Protein AF-A0A1V4AK14-F1 (afdb_monomer_lite)

pLDDT: mean 74.43, std 19.59, range [34.72, 96.19]

Structure (mmCIF, N/CA/C/O backbone):
data_AF-A0A1V4AK14-F1
#
_entry.id   AF-A0A1V4AK14-F1
#
loop_
_atom_site.group_PDB
_atom_site.id
_atom_site.type_symbol
_atom_site.label_atom_id
_atom_site.label_alt_id
_atom_site.label_comp_id
_atom_site.label_asym_id
_atom_site.label_entity_id
_atom_site.label_seq_id
_atom_site.pdbx_PDB_ins_code
_atom_site.Cartn_x
_atom_site.Cartn_y
_atom_site.Cartn_z
_atom_site.occupancy
_atom_site.B_iso_or_equiv
_atom_site.auth_seq_id
_atom_site.auth_comp_id
_atom_site.auth_asym_id
_atom_site.auth_atom_id
_atom_site.pdbx_PDB_model_num
ATOM 1 N N . MET A 1 1 ? 12.505 10.899 13.271 1.00 50.53 1 MET A N 1
ATOM 2 C CA . MET A 1 1 ? 11.872 10.253 12.107 1.00 50.53 1 MET A CA 1
ATOM 3 C C . MET A 1 1 ? 10.459 10.781 12.054 1.00 50.53 1 MET A C 1
ATOM 5 O O . MET A 1 1 ? 9.788 10.712 13.077 1.00 50.53 1 MET A O 1
ATOM 9 N N . SER A 1 2 ? 10.078 11.423 10.955 1.00 56.97 2 SER A N 1
ATOM 10 C CA . SER A 1 2 ? 8.692 11.806 10.70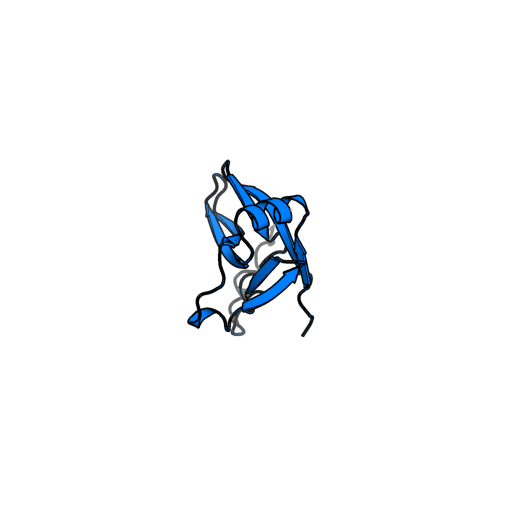7 1.00 56.97 2 SER A CA 1
ATOM 11 C C . SER A 1 2 ? 7.839 10.537 10.656 1.00 56.97 2 SER A C 1
ATOM 13 O O . SER A 1 2 ? 8.248 9.520 10.097 1.00 56.97 2 SER A O 1
ATOM 15 N N . GLU A 1 3 ? 6.698 10.559 11.335 1.00 76.81 3 GLU A N 1
ATOM 16 C CA . GLU A 1 3 ? 5.766 9.437 11.350 1.00 76.81 3 GLU A CA 1
ATOM 17 C C . GLU A 1 3 ? 4.998 9.444 10.027 1.00 76.81 3 GLU A C 1
ATOM 19 O O . GLU A 1 3 ? 4.229 10.368 9.759 1.00 76.81 3 GLU A O 1
ATOM 24 N N . LEU A 1 4 ? 5.266 8.449 9.180 1.00 84.44 4 LEU A N 1
ATOM 25 C CA . LEU A 1 4 ? 4.621 8.301 7.882 1.00 84.44 4 LEU A CA 1
ATOM 26 C C . LEU A 1 4 ? 3.114 8.084 8.087 1.00 84.44 4 LEU A C 1
ATOM 28 O O . LEU A 1 4 ? 2.710 7.191 8.830 1.00 84.44 4 LEU A O 1
ATOM 32 N N . LYS A 1 5 ? 2.275 8.894 7.440 1.00 88.38 5 LYS A N 1
ATOM 33 C CA . LYS A 1 5 ? 0.809 8.805 7.554 1.00 88.38 5 LYS A CA 1
ATOM 34 C C . LYS A 1 5 ? 0.208 8.028 6.393 1.00 88.38 5 LYS A C 1
ATOM 36 O O . LYS A 1 5 ? 0.760 8.036 5.301 1.00 88.38 5 LYS A O 1
ATOM 41 N N . LEU A 1 6 ? -0.934 7.384 6.614 1.00 91.31 6 LEU A N 1
ATOM 42 C CA . LEU A 1 6 ? -1.710 6.725 5.563 1.00 91.31 6 LEU A CA 1
ATOM 43 C C . LEU A 1 6 ? -3.035 7.453 5.354 1.00 91.31 6 LEU A C 1
ATOM 45 O O . LEU A 1 6 ? -3.778 7.666 6.309 1.00 91.31 6 LEU A O 1
ATOM 49 N N . THR A 1 7 ? -3.326 7.743 4.090 1.00 92.62 7 THR A N 1
ATOM 50 C CA . THR A 1 7 ? -4.609 8.256 3.619 1.00 92.62 7 THR A CA 1
ATOM 51 C C . THR A 1 7 ? -5.093 7.380 2.470 1.00 92.62 7 THR A C 1
ATOM 53 O O . THR A 1 7 ? -4.526 7.376 1.385 1.00 92.62 7 THR A O 1
ATOM 56 N N . VAL A 1 8 ? -6.164 6.632 2.681 1.00 92.56 8 VAL A N 1
ATOM 57 C CA . VAL A 1 8 ? -6.848 5.831 1.663 1.00 92.56 8 VAL A CA 1
ATOM 58 C C . VAL A 1 8 ? -8.170 6.512 1.339 1.00 92.56 8 VAL A C 1
ATOM 60 O O . VAL A 1 8 ? -8.950 6.797 2.250 1.00 92.56 8 VAL A O 1
ATOM 63 N N . THR A 1 9 ? -8.423 6.788 0.058 1.00 93.88 9 THR A N 1
ATOM 64 C CA . THR A 1 9 ? -9.698 7.378 -0.382 1.00 93.88 9 THR A CA 1
ATOM 65 C C . THR A 1 9 ? -10.858 6.421 -0.117 1.00 93.88 9 THR A C 1
ATOM 67 O O . THR A 1 9 ? -10.675 5.205 -0.147 1.00 93.88 9 THR A O 1
ATOM 70 N N . ASP A 1 10 ? -12.076 6.935 0.075 1.00 93.69 10 ASP A N 1
ATOM 71 C CA . ASP A 1 10 ? -13.258 6.100 0.360 1.00 93.69 10 ASP A CA 1
ATOM 72 C C . ASP A 1 10 ? -13.464 4.996 -0.689 1.00 93.69 10 ASP A C 1
ATOM 74 O O . ASP A 1 10 ? -13.732 3.838 -0.364 1.00 93.69 10 ASP A O 1
ATOM 78 N N . ARG A 1 11 ? -13.260 5.336 -1.966 1.00 91.50 11 ARG A N 1
ATOM 79 C CA . ARG A 1 11 ? -13.405 4.396 -3.082 1.00 91.50 11 ARG A CA 1
ATOM 80 C C . ARG A 1 11 ? -12.326 3.310 -3.065 1.00 91.50 11 ARG A C 1
ATOM 82 O O . ARG A 1 11 ? -12.616 2.148 -3.360 1.00 91.50 11 ARG A O 1
ATOM 89 N N . ALA A 1 12 ? -11.081 3.671 -2.753 1.00 92.62 12 ALA A N 1
ATOM 90 C CA . ALA A 1 12 ? -10.013 2.692 -2.595 1.00 92.62 12 ALA A CA 1
ATOM 91 C C . ALA A 1 12 ? -10.239 1.828 -1.355 1.00 92.62 12 ALA A C 1
ATOM 93 O O . ALA A 1 12 ? -10.078 0.614 -1.444 1.00 92.62 12 ALA A O 1
ATOM 94 N N . MET A 1 13 ? -10.699 2.419 -0.252 1.00 94.12 13 MET A N 1
ATOM 95 C CA . MET A 1 13 ? -11.019 1.724 0.989 1.00 94.12 13 MET A CA 1
ATOM 96 C C . MET A 1 13 ? -12.075 0.641 0.755 1.00 94.12 13 MET A C 1
ATOM 98 O O . MET A 1 13 ? -11.828 -0.522 1.062 1.00 94.12 13 MET A O 1
ATOM 102 N N . GLU A 1 14 ? -13.209 0.984 0.136 1.00 93.31 14 GLU A N 1
ATOM 103 C CA . GLU A 1 14 ? -14.275 0.027 -0.191 1.00 93.31 14 GLU A CA 1
ATOM 104 C C . GLU A 1 14 ? -13.739 -1.145 -1.027 1.00 93.31 14 GLU A C 1
ATOM 106 O O . GLU A 1 14 ? -13.961 -2.319 -0.714 1.00 93.31 14 GLU A O 1
ATOM 111 N N . ARG A 1 15 ? -12.973 -0.835 -2.080 1.00 91.62 15 ARG A N 1
ATOM 112 C CA . ARG A 1 15 ? -12.425 -1.853 -2.978 1.00 91.62 15 ARG A CA 1
ATOM 113 C C . ARG A 1 15 ? -11.391 -2.735 -2.286 1.00 91.62 15 ARG A C 1
ATOM 115 O O . ARG A 1 15 ? -11.377 -3.941 -2.523 1.00 91.62 15 ARG A O 1
ATOM 122 N N . MET A 1 16 ? -10.521 -2.146 -1.472 1.00 93.69 16 MET A N 1
ATOM 123 C CA . MET A 1 16 ? -9.495 -2.869 -0.736 1.00 93.69 16 MET A CA 1
ATOM 124 C C . MET A 1 16 ? -10.131 -3.779 0.310 1.00 93.69 16 MET A C 1
ATOM 126 O O . MET A 1 16 ? -9.845 -4.970 0.274 1.00 93.69 16 MET A O 1
ATOM 130 N N . LEU A 1 17 ? -11.075 -3.291 1.120 1.00 94.31 17 LEU A N 1
ATOM 131 C CA . LEU A 1 17 ? -11.803 -4.102 2.104 1.00 94.31 17 LEU A CA 1
ATOM 132 C C . LEU A 1 17 ? -12.554 -5.284 1.471 1.00 94.31 17 LEU A C 1
ATOM 134 O O . LEU A 1 17 ? -12.599 -6.366 2.060 1.00 94.31 17 LEU A O 1
ATOM 138 N N . ALA A 1 18 ? -13.085 -5.115 0.255 1.00 93.25 18 ALA A N 1
ATOM 139 C CA . ALA A 1 18 ? -13.704 -6.205 -0.502 1.00 93.25 18 ALA A CA 1
ATOM 140 C C . ALA A 1 18 ? -12.703 -7.293 -0.948 1.00 93.25 18 ALA A C 1
ATOM 142 O O . ALA A 1 18 ? -13.100 -8.437 -1.158 1.00 93.25 18 ALA A O 1
ATOM 143 N N . MET A 1 19 ? -11.417 -6.957 -1.098 1.00 92.50 19 MET A N 1
ATOM 144 C CA . MET A 1 19 ? -10.341 -7.917 -1.389 1.00 92.50 19 MET A CA 1
ATOM 145 C C . MET A 1 19 ? -9.739 -8.501 -0.097 1.00 92.50 19 MET A C 1
ATOM 147 O O . MET A 1 19 ? -9.423 -9.687 -0.044 1.00 92.50 19 MET A O 1
ATOM 151 N N . GLY A 1 20 ? -9.619 -7.685 0.953 1.00 93.44 20 GLY A N 1
ATOM 152 C CA . GLY A 1 20 ? -9.276 -8.049 2.327 1.00 93.44 20 GLY A CA 1
ATOM 153 C C . GLY A 1 20 ? -8.682 -6.862 3.095 1.00 93.44 20 GLY A C 1
ATOM 154 O O . GLY A 1 20 ? -9.039 -5.723 2.834 1.00 93.44 20 GLY A O 1
ATOM 155 N N . ARG A 1 21 ? -7.833 -7.102 4.101 1.00 95.12 21 ARG A N 1
ATOM 156 C CA . ARG A 1 21 ? -7.467 -6.054 5.084 1.00 95.12 21 ARG A CA 1
ATOM 157 C C . ARG A 1 21 ? -5.981 -5.726 5.163 1.00 95.12 21 ARG A C 1
ATOM 159 O O . ARG A 1 21 ? -5.625 -4.709 5.743 1.00 95.12 21 ARG A O 1
ATOM 166 N N . GLU A 1 22 ? -5.122 -6.549 4.572 1.00 95.94 22 GLU A N 1
ATOM 167 C CA . GLU A 1 22 ? -3.678 -6.312 4.537 1.00 95.94 22 GLU A CA 1
ATOM 168 C C . GLU A 1 22 ? -3.193 -6.163 3.101 1.00 95.94 22 GLU A C 1
ATOM 170 O O . GLU A 1 22 ? -3.529 -6.975 2.234 1.00 95.94 22 GLU A O 1
ATOM 175 N N . PHE A 1 23 ? -2.380 -5.136 2.870 1.00 94.75 23 PHE A N 1
ATOM 176 C CA . PHE A 1 23 ? -1.786 -4.829 1.575 1.00 94.75 23 PHE A CA 1
ATOM 177 C C . PHE A 1 23 ? -0.340 -4.390 1.730 1.00 94.75 23 PHE A C 1
ATOM 179 O O . PHE A 1 23 ? 0.028 -3.808 2.740 1.00 94.75 23 PHE A O 1
ATOM 186 N N . THR A 1 24 ? 0.468 -4.594 0.700 1.00 93.06 24 THR A N 1
ATOM 187 C CA . THR A 1 24 ? 1.863 -4.153 0.648 1.00 93.06 24 THR A CA 1
ATOM 188 C C . THR A 1 24 ? 2.058 -3.199 -0.518 1.00 93.06 24 THR A C 1
ATOM 190 O O . THR A 1 24 ? 1.587 -3.474 -1.621 1.00 93.06 24 THR A O 1
ATOM 193 N N . ILE A 1 25 ? 2.767 -2.093 -0.302 1.00 89.31 25 ILE A N 1
ATOM 194 C CA . ILE A 1 25 ? 3.185 -1.206 -1.389 1.00 89.31 25 ILE A CA 1
ATOM 195 C C . ILE A 1 25 ? 4.368 -1.851 -2.101 1.00 89.31 25 ILE A C 1
ATOM 197 O O . ILE A 1 25 ? 5.403 -2.130 -1.494 1.00 89.31 25 ILE A O 1
ATOM 201 N N . ALA A 1 26 ? 4.210 -2.074 -3.400 1.00 84.69 26 ALA A N 1
ATOM 202 C CA . ALA A 1 26 ? 5.268 -2.548 -4.272 1.00 84.69 26 ALA A CA 1
ATOM 203 C C . ALA A 1 26 ? 5.566 -1.488 -5.332 1.00 84.69 26 ALA A C 1
ATOM 205 O O . ALA A 1 26 ? 4.687 -1.123 -6.119 1.00 84.69 26 ALA A O 1
ATOM 206 N N . ALA A 1 27 ? 6.815 -1.025 -5.365 1.00 80.38 27 ALA A N 1
ATOM 207 C CA . ALA A 1 27 ? 7.334 -0.269 -6.491 1.00 80.38 27 ALA A CA 1
ATOM 208 C C . ALA A 1 27 ? 7.465 -1.206 -7.697 1.00 80.38 27 ALA A C 1
ATOM 210 O O . ALA A 1 27 ? 7.998 -2.312 -7.596 1.00 80.38 27 ALA A O 1
ATOM 211 N N . MET A 1 28 ? 6.961 -0.779 -8.845 1.00 76.38 28 MET A N 1
ATOM 212 C CA . MET A 1 28 ? 7.039 -1.525 -10.090 1.00 76.38 28 MET A CA 1
ATOM 213 C C . MET A 1 28 ? 7.175 -0.587 -11.279 1.00 76.38 28 MET A C 1
ATOM 215 O O . MET A 1 28 ? 6.843 0.594 -11.217 1.00 76.38 28 MET A O 1
ATOM 219 N N . GLN A 1 29 ? 7.650 -1.135 -12.390 1.00 76.56 29 GLN A N 1
ATOM 220 C CA . GLN A 1 29 ? 7.709 -0.430 -13.658 1.00 76.56 29 GLN A CA 1
ATOM 221 C C . GLN A 1 29 ? 6.635 -1.000 -14.581 1.00 76.56 29 GLN A C 1
ATOM 223 O O . GLN A 1 29 ? 6.669 -2.171 -14.953 1.00 76.56 29 GLN A O 1
ATOM 228 N N . LEU A 1 30 ? 5.660 -0.171 -14.935 1.00 71.88 30 LEU A N 1
ATOM 229 C CA . LEU A 1 30 ? 4.592 -0.528 -15.854 1.00 71.88 30 LEU A CA 1
ATOM 230 C C . LEU A 1 30 ? 5.017 -0.179 -17.276 1.00 71.88 30 LEU A C 1
ATOM 232 O O . LEU A 1 30 ? 5.353 0.965 -17.574 1.00 71.88 30 LEU A O 1
ATOM 236 N N . THR A 1 31 ? 4.988 -1.151 -18.181 1.00 76.56 31 THR A N 1
ATOM 237 C CA . THR A 1 31 ? 5.232 -0.887 -19.601 1.00 76.56 31 THR A CA 1
ATOM 238 C C . THR A 1 31 ? 3.955 -0.361 -20.249 1.00 76.56 31 THR A C 1
ATOM 240 O O . THR A 1 31 ? 2.950 -1.065 -20.334 1.00 76.56 31 THR A O 1
ATOM 243 N N . THR A 1 32 ? 3.987 0.883 -20.721 1.00 74.12 32 THR A N 1
ATOM 244 C CA . THR A 1 32 ? 2.881 1.518 -21.451 1.00 74.12 32 THR A CA 1
ATOM 245 C C . THR A 1 32 ? 3.244 1.700 -22.926 1.00 74.12 32 THR A C 1
ATOM 247 O O . THR A 1 32 ? 4.401 1.537 -23.315 1.00 74.12 32 THR A O 1
ATOM 250 N N . ARG A 1 33 ? 2.276 2.095 -23.768 1.00 76.56 33 ARG A N 1
ATOM 251 C CA . ARG A 1 33 ? 2.559 2.459 -25.172 1.00 76.56 33 ARG A CA 1
ATOM 252 C C . ARG A 1 33 ? 3.559 3.613 -25.303 1.00 76.56 33 ARG A C 1
ATOM 254 O O . ARG A 1 33 ? 4.273 3.669 -26.293 1.00 76.56 33 ARG A O 1
ATOM 261 N N . SER A 1 34 ? 3.606 4.511 -24.321 1.00 79.19 34 SER A N 1
ATOM 262 C CA . SER A 1 34 ? 4.537 5.644 -24.256 1.00 79.19 34 SER A CA 1
ATOM 263 C C . SER A 1 34 ? 5.892 5.295 -23.627 1.00 79.19 34 SER A C 1
ATOM 265 O O . SER A 1 34 ? 6.731 6.178 -23.484 1.00 79.19 34 SER A O 1
ATOM 267 N N . GLY A 1 35 ? 6.119 4.031 -23.252 1.00 75.69 35 GLY A N 1
ATOM 268 C CA . GLY A 1 35 ? 7.336 3.579 -22.578 1.00 75.69 35 GLY A CA 1
ATOM 269 C C . GLY A 1 35 ? 7.107 3.163 -21.119 1.00 75.69 35 GLY A C 1
ATOM 270 O O . GLY A 1 35 ? 5.960 3.046 -20.669 1.00 75.69 35 GLY A O 1
ATOM 271 N N . PRO A 1 36 ? 8.185 2.869 -20.377 1.00 74.75 36 PRO A N 1
ATOM 272 C CA . PRO A 1 36 ? 8.092 2.448 -18.987 1.00 74.75 36 PRO A CA 1
ATOM 273 C C . PRO A 1 36 ? 7.698 3.606 -18.060 1.00 74.75 36 PRO A C 1
ATOM 275 O O . PRO A 1 36 ? 8.257 4.696 -18.142 1.00 74.75 36 PRO A O 1
ATOM 278 N N . VAL A 1 37 ? 6.771 3.344 -17.141 1.00 72.38 37 VAL A N 1
ATOM 279 C CA . VAL A 1 37 ? 6.278 4.296 -16.139 1.00 72.38 37 VAL A CA 1
ATOM 280 C C . VAL A 1 37 ? 6.481 3.692 -14.747 1.00 72.38 37 VAL A C 1
ATOM 282 O O . VAL A 1 37 ? 5.997 2.583 -14.507 1.00 72.38 37 VAL A O 1
ATOM 285 N N . PRO A 1 38 ? 7.195 4.363 -13.825 1.00 74.06 38 PRO A N 1
ATOM 286 C CA . PRO A 1 38 ? 7.261 3.916 -12.439 1.00 74.06 38 PRO A CA 1
ATOM 287 C C . PRO A 1 38 ? 5.881 4.050 -11.784 1.00 74.06 38 PRO A C 1
ATOM 289 O O . PRO A 1 38 ? 5.189 5.050 -11.969 1.00 74.06 38 PRO A O 1
ATOM 292 N N . ALA A 1 39 ? 5.479 3.041 -11.022 1.00 75.31 39 ALA A N 1
ATOM 293 C CA . ALA A 1 39 ? 4.226 3.016 -10.284 1.00 75.31 39 ALA A CA 1
ATOM 294 C C . ALA A 1 39 ? 4.422 2.327 -8.935 1.00 75.31 39 ALA A C 1
ATOM 296 O O . ALA A 1 39 ? 5.211 1.394 -8.808 1.00 75.31 39 ALA A O 1
ATOM 297 N N . ALA A 1 40 ? 3.662 2.757 -7.937 1.00 83.81 40 ALA A N 1
ATOM 298 C CA . ALA A 1 40 ? 3.604 2.107 -6.641 1.00 83.81 40 ALA A CA 1
ATOM 299 C C . ALA A 1 40 ? 2.201 1.533 -6.464 1.00 83.81 40 ALA A C 1
ATOM 301 O O . ALA A 1 40 ? 1.234 2.277 -6.342 1.00 83.81 40 ALA A O 1
ATOM 302 N N . VAL A 1 41 ? 2.062 0.212 -6.505 1.00 85.81 41 VAL A N 1
ATOM 303 C CA . VAL A 1 41 ? 0.746 -0.439 -6.416 1.00 85.81 41 VAL A CA 1
ATOM 304 C C . VAL A 1 41 ? 0.570 -1.128 -5.075 1.00 85.81 41 VAL A C 1
ATOM 306 O O . VAL A 1 41 ? 1.540 -1.576 -4.460 1.00 85.81 41 VAL A O 1
ATOM 309 N N . CYS A 1 42 ? -0.679 -1.270 -4.642 1.00 89.44 42 CYS A N 1
ATOM 310 C CA . CYS A 1 42 ? -1.003 -2.088 -3.483 1.00 89.44 42 CYS A CA 1
ATOM 311 C C . CYS A 1 42 ? -1.188 -3.546 -3.914 1.00 89.44 42 CYS A C 1
ATOM 313 O O . CYS A 1 42 ? -2.155 -3.897 -4.593 1.00 89.44 42 CYS A O 1
ATOM 315 N N . ARG A 1 43 ? -0.273 -4.415 -3.487 1.00 89.75 43 ARG A N 1
ATOM 316 C CA . ARG A 1 43 ? -0.405 -5.868 -3.604 1.00 89.75 43 ARG A CA 1
ATOM 317 C C . ARG A 1 43 ? -1.203 -6.400 -2.420 1.00 89.75 43 ARG A C 1
ATOM 319 O O . ARG A 1 43 ? -0.964 -5.989 -1.290 1.00 89.75 43 ARG A O 1
ATOM 326 N N . PHE A 1 44 ? -2.120 -7.328 -2.667 1.00 91.44 44 PHE A N 1
ATOM 327 C CA . PHE A 1 44 ? -2.839 -8.017 -1.598 1.00 91.44 44 PHE A CA 1
ATOM 328 C C . PHE A 1 44 ? -1.887 -8.836 -0.709 1.00 91.44 44 PHE A C 1
ATOM 330 O O . PHE A 1 44 ? -1.017 -9.539 -1.227 1.00 91.44 44 PHE A O 1
ATOM 337 N N . GLY A 1 45 ? -2.082 -8.759 0.608 1.00 93.62 45 GLY A N 1
ATOM 338 C CA . GLY A 1 45 ? -1.314 -9.478 1.622 1.00 93.62 45 GLY A CA 1
ATOM 339 C C . GLY A 1 45 ? -0.186 -8.662 2.261 1.00 93.62 45 GLY A C 1
ATOM 340 O O . GLY A 1 45 ? 0.249 -7.629 1.743 1.00 93.62 45 GLY A O 1
ATOM 341 N N . ALA A 1 46 ? 0.284 -9.154 3.408 1.00 92.94 46 ALA A N 1
ATOM 342 C CA . ALA A 1 46 ? 1.470 -8.653 4.092 1.00 92.94 46 ALA A CA 1
ATOM 343 C C . ALA A 1 46 ? 2.774 -9.021 3.349 1.00 92.94 46 ALA A C 1
ATOM 345 O O . ALA A 1 46 ? 2.777 -9.927 2.508 1.00 92.94 46 ALA A O 1
ATOM 346 N N . PRO A 1 47 ? 3.896 -8.351 3.669 1.00 90.56 47 PRO A N 1
ATOM 347 C CA . PRO A 1 47 ? 5.219 -8.782 3.250 1.00 90.56 47 PRO A CA 1
ATOM 348 C C . PRO A 1 47 ? 5.532 -10.171 3.804 1.00 90.56 47 PRO A C 1
ATOM 350 O O . PRO A 1 47 ? 5.092 -10.529 4.902 1.00 90.56 47 PRO A O 1
ATOM 353 N N . ASP A 1 48 ? 6.359 -10.915 3.075 1.00 90.25 48 ASP A N 1
ATOM 354 C CA . ASP A 1 48 ? 6.907 -12.179 3.560 1.00 90.25 48 ASP A CA 1
ATOM 355 C C . ASP A 1 48 ? 7.703 -11.950 4.852 1.00 90.25 48 ASP A C 1
ATOM 357 O O . ASP A 1 48 ? 8.288 -10.883 5.056 1.00 90.25 48 ASP A O 1
ATOM 361 N N . ALA A 1 49 ? 7.739 -12.950 5.736 1.00 88.81 49 ALA A N 1
ATOM 362 C CA . ALA A 1 49 ? 8.325 -12.808 7.071 1.00 88.81 49 ALA A CA 1
ATOM 363 C C . ALA A 1 49 ? 9.775 -12.289 7.044 1.00 88.81 49 ALA A C 1
ATOM 365 O O . ALA A 1 49 ? 10.137 -11.441 7.857 1.00 88.81 49 ALA A O 1
ATOM 366 N N . GLU A 1 50 ? 10.572 -12.751 6.079 1.00 88.38 50 GLU A N 1
ATOM 367 C CA . GLU A 1 50 ? 11.969 -12.341 5.884 1.00 88.38 50 GLU A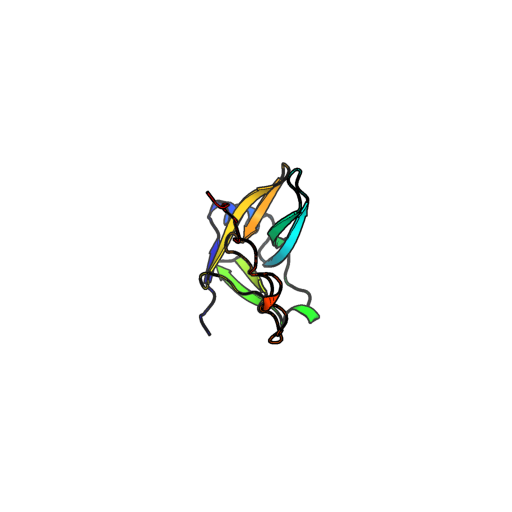 CA 1
ATOM 368 C C . GLU A 1 50 ? 12.098 -10.886 5.410 1.00 88.38 50 GLU A C 1
ATOM 370 O O . GLU A 1 50 ? 13.020 -10.179 5.809 1.00 88.38 50 GLU A O 1
ATOM 375 N N . ALA A 1 51 ? 11.149 -10.412 4.600 1.00 85.69 51 ALA A N 1
ATOM 376 C CA . ALA A 1 51 ? 11.140 -9.052 4.069 1.00 85.69 51 ALA A CA 1
ATOM 377 C C . ALA A 1 51 ? 10.488 -8.044 5.028 1.00 85.69 51 ALA A C 1
ATOM 379 O O . ALA A 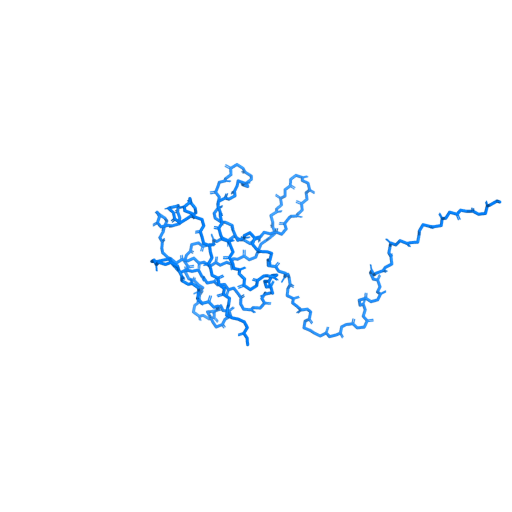1 51 ? 10.690 -6.841 4.882 1.00 85.69 51 ALA A O 1
ATOM 380 N N . ARG A 1 52 ? 9.715 -8.510 6.020 1.00 89.19 52 ARG A N 1
ATOM 381 C CA . ARG A 1 52 ? 8.855 -7.672 6.874 1.00 89.19 52 ARG A CA 1
ATOM 382 C C . ARG A 1 52 ? 9.605 -6.589 7.646 1.00 89.19 52 ARG A C 1
ATOM 384 O O . ARG A 1 52 ? 9.042 -5.524 7.871 1.00 89.19 52 ARG A O 1
ATOM 391 N N . ALA A 1 53 ? 10.870 -6.825 7.997 1.00 87.88 53 ALA A N 1
ATOM 392 C CA . ALA A 1 53 ? 11.727 -5.833 8.651 1.00 87.88 53 ALA A CA 1
ATOM 393 C C . ALA A 1 53 ? 11.991 -4.586 7.784 1.00 87.88 53 ALA A C 1
ATOM 395 O O . ALA A 1 53 ? 12.316 -3.529 8.315 1.00 87.88 53 ALA A O 1
ATOM 396 N N . GLY A 1 54 ? 11.837 -4.699 6.461 1.00 87.38 54 GLY A N 1
ATOM 397 C CA . GLY A 1 54 ? 11.966 -3.594 5.513 1.00 87.38 54 GLY A CA 1
ATOM 398 C C . GLY A 1 54 ? 10.687 -2.782 5.311 1.00 87.38 54 GLY A C 1
ATOM 399 O O . GLY A 1 54 ? 10.662 -1.945 4.412 1.00 87.38 54 GLY A O 1
ATOM 400 N N . TYR A 1 55 ? 9.630 -3.018 6.096 1.00 90.06 55 TYR A N 1
ATOM 401 C CA . TYR A 1 55 ? 8.338 -2.351 5.938 1.00 90.06 55 TYR A CA 1
ATOM 402 C C . TYR A 1 55 ? 7.826 -1.759 7.253 1.00 90.06 55 TYR A C 1
ATOM 404 O O . TYR A 1 55 ? 7.942 -2.363 8.317 1.00 90.06 55 TYR A O 1
ATOM 412 N N . ALA A 1 56 ? 7.179 -0.600 7.154 1.00 89.94 56 ALA A N 1
ATOM 413 C CA . ALA A 1 56 ? 6.365 -0.020 8.212 1.00 89.94 56 ALA A CA 1
ATOM 414 C C . ALA A 1 56 ? 4.885 -0.371 7.993 1.00 89.94 56 ALA A C 1
ATOM 416 O O . ALA A 1 56 ? 4.364 -0.129 6.899 1.00 89.94 56 ALA A O 1
ATOM 417 N N . PRO A 1 57 ? 4.177 -0.905 9.002 1.00 93.75 57 PRO A N 1
ATOM 418 C CA . PRO A 1 57 ? 2.730 -1.027 8.941 1.00 93.75 57 PRO A CA 1
ATOM 419 C C . PRO A 1 57 ? 2.081 0.342 9.167 1.00 93.75 57 PRO A C 1
ATOM 421 O O . PRO A 1 57 ? 2.304 0.980 10.194 1.00 93.75 57 PRO A O 1
ATOM 424 N N . LEU A 1 58 ? 1.239 0.769 8.231 1.00 93.00 58 LEU A N 1
ATOM 425 C CA . LEU A 1 58 ? 0.387 1.943 8.369 1.00 93.00 58 LEU A CA 1
ATOM 426 C C . LEU A 1 58 ? -1.067 1.495 8.443 1.00 93.00 58 LEU A C 1
ATOM 428 O O . LEU A 1 58 ? -1.493 0.657 7.649 1.00 93.00 58 LEU A O 1
ATOM 432 N N . THR A 1 59 ? -1.835 2.047 9.379 1.00 94.31 59 THR A N 1
ATOM 433 C CA . THR A 1 59 ? -3.219 1.615 9.609 1.00 94.31 59 THR A CA 1
ATOM 434 C C . THR A 1 59 ? -4.199 2.761 9.422 1.00 94.31 59 THR A C 1
ATOM 436 O O . THR A 1 59 ? -3.928 3.895 9.810 1.00 94.31 59 THR A O 1
ATOM 439 N N . GLN A 1 60 ? -5.348 2.457 8.821 1.00 93.62 60 GLN A N 1
ATOM 440 C CA . GLN A 1 60 ? -6.485 3.366 8.731 1.00 93.62 60 GLN A CA 1
ATOM 441 C C . GLN A 1 60 ? -7.769 2.550 8.883 1.00 93.62 60 GLN A C 1
ATOM 443 O O . GLN A 1 60 ? -8.144 1.776 8.002 1.00 93.62 60 GLN A O 1
ATOM 448 N N . GLY A 1 61 ? -8.437 2.708 10.027 1.00 92.44 61 GLY A N 1
ATOM 449 C CA . GLY A 1 61 ? -9.566 1.854 10.391 1.00 92.44 61 GLY A CA 1
ATOM 450 C C . GLY A 1 61 ? -9.135 0.390 10.509 1.00 92.44 61 GLY A C 1
ATOM 451 O O . GLY A 1 61 ? -8.208 0.072 11.247 1.00 92.44 61 GLY A O 1
ATOM 452 N N . GLU A 1 62 ? -9.804 -0.495 9.771 1.00 93.75 62 GLU A N 1
ATOM 453 C CA . GLU A 1 62 ? -9.530 -1.941 9.762 1.00 93.75 62 GLU A CA 1
ATOM 454 C C . GLU A 1 62 ? -8.445 -2.356 8.754 1.00 93.75 62 GLU A C 1
ATOM 456 O O . GLU A 1 62 ? -8.107 -3.537 8.653 1.00 93.75 62 GLU A O 1
ATOM 461 N N . LEU A 1 63 ? -7.922 -1.409 7.974 1.00 95.75 63 LEU A N 1
ATOM 462 C CA . LEU A 1 63 ? -7.003 -1.680 6.882 1.00 95.75 63 LEU A CA 1
ATOM 463 C C . LEU A 1 63 ? -5.554 -1.407 7.295 1.00 95.75 63 LEU A C 1
ATOM 465 O O . LEU A 1 63 ? -5.253 -0.384 7.908 1.00 95.75 63 LEU A O 1
ATOM 469 N N . THR A 1 64 ? -4.654 -2.315 6.920 1.00 96.19 64 THR A N 1
ATOM 470 C CA . THR A 1 64 ? -3.205 -2.182 7.096 1.00 96.19 64 THR A CA 1
ATOM 471 C C . THR A 1 64 ? -2.506 -2.164 5.738 1.00 96.19 64 THR A C 1
ATOM 473 O O . THR A 1 64 ? -2.657 -3.091 4.937 1.00 96.19 64 THR A O 1
ATOM 476 N N . VAL A 1 65 ? -1.703 -1.129 5.493 1.00 94.00 65 VAL A N 1
ATOM 477 C CA . VAL A 1 65 ? -0.815 -1.006 4.332 1.00 94.00 65 VAL A CA 1
ATOM 478 C C . VAL A 1 65 ? 0.634 -1.030 4.802 1.00 94.00 65 VAL A C 1
ATOM 480 O O . VAL A 1 65 ? 1.064 -0.180 5.574 1.00 94.00 65 VAL A O 1
ATOM 483 N N . TRP A 1 66 ? 1.401 -1.996 4.313 1.00 93.50 66 TRP A N 1
ATOM 484 C CA . TRP A 1 66 ? 2.828 -2.130 4.566 1.00 93.50 66 TRP A CA 1
ATOM 485 C C . TRP A 1 66 ? 3.602 -1.265 3.569 1.00 93.50 66 TRP A C 1
ATOM 487 O O . TRP A 1 66 ? 3.656 -1.578 2.376 1.00 93.50 66 TRP A O 1
ATOM 497 N N . ALA A 1 67 ? 4.186 -0.170 4.052 1.00 89.00 67 ALA A N 1
ATOM 498 C CA . ALA A 1 67 ? 4.981 0.764 3.263 1.00 89.00 67 ALA A CA 1
ATOM 499 C C . ALA A 1 67 ? 6.480 0.424 3.363 1.00 89.00 67 ALA A C 1
ATOM 501 O O . ALA A 1 67 ? 6.967 0.213 4.475 1.00 89.00 67 ALA A O 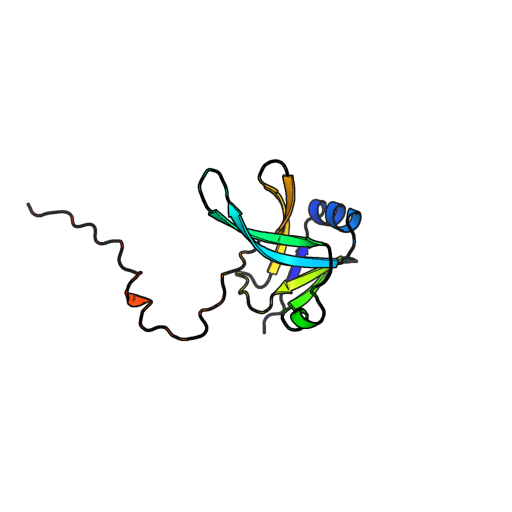1
ATOM 502 N N . PRO A 1 68 ? 7.226 0.338 2.247 1.00 87.00 68 PRO A N 1
ATOM 503 C CA . PRO A 1 68 ? 8.655 0.042 2.281 1.00 87.00 68 PRO A CA 1
ATOM 504 C C . PRO A 1 68 ? 9.432 1.167 2.976 1.00 87.00 68 PRO A C 1
ATOM 506 O O . PRO A 1 68 ? 9.225 2.341 2.686 1.00 87.00 68 PRO A O 1
ATOM 509 N N . LEU A 1 69 ? 10.347 0.799 3.874 1.00 79.62 69 LEU A N 1
ATOM 510 C CA . LEU A 1 69 ? 11.203 1.728 4.623 1.00 79.62 69 LEU A CA 1
ATOM 511 C C . LEU A 1 69 ? 12.367 2.282 3.793 1.00 79.62 69 LEU A C 1
ATOM 513 O O . LEU A 1 69 ? 12.886 3.348 4.105 1.00 79.62 69 LEU A O 1
ATOM 517 N N . ALA A 1 70 ? 12.805 1.545 2.768 1.00 65.75 70 ALA A N 1
ATOM 518 C CA . ALA A 1 70 ? 13.945 1.917 1.924 1.00 65.75 70 ALA A CA 1
ATOM 519 C C . ALA A 1 70 ? 13.625 3.035 0.912 1.00 65.75 70 ALA A C 1
ATOM 521 O O . ALA A 1 70 ? 14.525 3.552 0.254 1.00 65.75 70 ALA A O 1
ATOM 522 N N . GLU A 1 71 ? 12.352 3.399 0.777 1.00 65.06 71 GLU A N 1
ATOM 523 C CA . GLU A 1 71 ? 11.876 4.356 -0.217 1.00 65.06 71 GLU A CA 1
ATOM 524 C C . GLU A 1 71 ? 11.532 5.688 0.456 1.00 65.06 71 GLU A C 1
ATOM 526 O O . GLU A 1 71 ? 10.921 5.722 1.526 1.00 65.06 71 GLU A O 1
ATOM 531 N N . SER A 1 72 ? 11.913 6.804 -0.170 1.00 61.81 72 SER A N 1
ATOM 532 C CA . SER A 1 72 ? 11.584 8.133 0.362 1.00 61.81 72 SER A CA 1
ATOM 533 C C . SER A 1 72 ? 10.221 8.588 -0.160 1.00 61.81 72 SER A C 1
ATOM 535 O O . SER A 1 72 ? 9.998 8.636 -1.369 1.00 61.81 72 SER A O 1
ATOM 537 N N . PHE A 1 73 ? 9.315 8.963 0.743 1.00 69.25 73 PHE A N 1
ATOM 538 C CA . PHE A 1 73 ? 8.030 9.569 0.390 1.00 69.25 73 PHE A CA 1
ATOM 539 C C . PHE A 1 73 ? 8.160 11.093 0.406 1.00 69.25 73 PHE A C 1
ATOM 541 O O . PHE A 1 73 ? 8.701 11.656 1.352 1.00 69.25 73 PHE A O 1
ATOM 548 N N . ILE A 1 74 ? 7.647 11.775 -0.624 1.00 65.38 74 ILE A N 1
ATOM 549 C CA . ILE A 1 74 ? 7.808 13.237 -0.771 1.00 65.38 74 ILE A CA 1
ATOM 550 C C . ILE A 1 74 ? 7.180 14.027 0.396 1.00 65.38 74 ILE A C 1
ATOM 552 O O . ILE A 1 74 ? 7.709 15.070 0.765 1.00 65.38 74 ILE A O 1
ATOM 556 N N . ASN A 1 75 ? 6.076 13.544 0.979 1.00 68.25 75 ASN A N 1
ATOM 557 C CA . ASN A 1 75 ? 5.227 14.330 1.890 1.00 68.25 75 ASN A CA 1
ATOM 558 C C . ASN A 1 75 ? 4.978 13.682 3.266 1.00 68.25 75 ASN A C 1
ATOM 560 O O . ASN A 1 75 ? 3.961 13.977 3.886 1.00 68.25 75 ASN A O 1
ATOM 564 N N . ASP A 1 76 ? 5.846 12.778 3.739 1.00 78.38 76 ASP A N 1
ATOM 565 C CA . ASP A 1 76 ? 5.603 11.984 4.966 1.00 78.38 76 ASP A CA 1
ATOM 566 C C . ASP A 1 76 ? 4.204 11.313 4.991 1.00 78.38 76 ASP A C 1
ATOM 568 O O . ASP A 1 76 ? 3.625 11.041 6.044 1.00 78.38 76 ASP A O 1
ATOM 572 N N . GLU A 1 77 ? 3.639 11.042 3.815 1.00 82.81 77 GLU A N 1
ATOM 573 C CA . GLU A 1 77 ? 2.276 10.552 3.642 1.00 82.81 77 GLU A CA 1
ATOM 574 C C . GLU A 1 77 ? 2.223 9.546 2.492 1.00 82.81 77 GLU A C 1
ATOM 576 O O . GLU A 1 77 ? 2.797 9.751 1.422 1.00 82.81 77 GLU A O 1
ATOM 581 N N . VAL A 1 78 ? 1.489 8.463 2.698 1.00 85.88 78 VAL A N 1
ATOM 582 C CA . VAL A 1 78 ? 1.095 7.483 1.694 1.00 85.88 78 VAL A CA 1
ATOM 583 C C . VAL A 1 78 ? -0.372 7.716 1.372 1.00 85.88 78 VAL A C 1
ATOM 585 O O . VAL A 1 78 ? -1.239 7.436 2.195 1.00 85.88 78 VAL A O 1
ATOM 588 N N . ILE A 1 79 ? -0.653 8.188 0.163 1.00 89.12 79 ILE A N 1
ATOM 589 C CA . ILE A 1 79 ? -2.010 8.375 -0.337 1.00 89.12 79 ILE A CA 1
ATOM 590 C C . ILE A 1 79 ? -2.333 7.207 -1.259 1.00 89.12 79 ILE A C 1
ATOM 592 O O . ILE A 1 79 ? -1.644 7.028 -2.256 1.00 89.12 79 ILE A O 1
ATOM 596 N N . VAL A 1 80 ? -3.365 6.425 -0.960 1.00 89.62 80 VAL A N 1
ATOM 597 C CA . VAL A 1 80 ? -3.827 5.317 -1.803 1.00 89.62 80 VAL A CA 1
ATOM 598 C C . VAL A 1 80 ? -5.173 5.668 -2.422 1.00 89.62 80 VAL A C 1
ATOM 600 O O . VAL A 1 80 ? -6.129 5.976 -1.712 1.00 89.62 80 VAL A O 1
ATOM 603 N N . ASP A 1 81 ? -5.259 5.566 -3.746 1.00 90.81 81 ASP A N 1
ATOM 604 C CA . ASP A 1 81 ? -6.504 5.742 -4.496 1.00 90.81 81 ASP A CA 1
ATOM 605 C C . ASP A 1 81 ? -6.651 4.674 -5.592 1.00 90.81 81 ASP A C 1
ATOM 607 O O . ASP A 1 81 ? -5.726 3.913 -5.873 1.00 90.81 81 ASP A O 1
ATOM 611 N N . LEU A 1 82 ? -7.815 4.607 -6.239 1.00 86.94 82 LEU A N 1
ATOM 612 C CA . LEU A 1 82 ? -8.030 3.772 -7.414 1.00 86.94 82 LEU A CA 1
ATOM 613 C C . LEU A 1 82 ? -7.596 4.490 -8.690 1.00 86.94 82 LEU A C 1
ATOM 615 O O . LEU A 1 82 ? -8.208 5.471 -9.109 1.00 86.94 82 LEU A O 1
ATOM 619 N N . CYS A 1 83 ? -6.613 3.920 -9.380 1.00 80.06 83 CYS A N 1
ATOM 620 C CA . CYS A 1 83 ? -6.168 4.394 -10.683 1.00 80.06 83 CYS A CA 1
ATOM 621 C C . CYS A 1 83 ? -6.506 3.393 -11.787 1.00 80.06 83 CYS A C 1
ATOM 623 O O . CYS A 1 83 ? -6.341 2.179 -11.643 1.00 80.06 83 CYS A O 1
ATOM 625 N N . GLY A 1 84 ? -6.975 3.930 -12.915 1.00 76.25 84 GLY A N 1
ATOM 626 C CA . GLY A 1 84 ? -7.165 3.176 -14.146 1.00 76.25 84 GLY A CA 1
ATOM 627 C C . GLY A 1 84 ? -5.833 2.981 -14.870 1.00 76.25 84 GLY A C 1
ATOM 628 O O . GLY A 1 84 ? -5.257 3.952 -15.348 1.00 76.25 84 GLY A O 1
ATOM 629 N N . VAL A 1 85 ? -5.351 1.745 -14.991 1.00 66.94 85 VAL A N 1
ATOM 630 C CA . VAL A 1 85 ? -4.116 1.406 -15.712 1.00 66.94 85 VAL A CA 1
ATOM 631 C C . VAL A 1 85 ? -4.397 0.265 -16.681 1.00 66.94 85 VAL A C 1
ATOM 633 O O . VAL A 1 85 ? -4.848 -0.799 -16.272 1.00 66.94 85 VAL A O 1
ATOM 636 N N . ALA A 1 86 ? -4.116 0.473 -17.972 1.00 63.47 86 ALA A N 1
ATOM 637 C CA . ALA A 1 86 ? -4.210 -0.567 -19.002 1.00 63.47 86 ALA A CA 1
ATOM 638 C C . ALA A 1 86 ? -5.548 -1.348 -18.985 1.00 63.47 86 ALA A C 1
ATOM 640 O O . ALA A 1 86 ? -5.565 -2.572 -19.082 1.00 63.47 86 ALA A O 1
ATOM 641 N N . ASN A 1 87 ? -6.673 -0.628 -18.877 1.00 62.97 87 ASN A N 1
ATOM 642 C CA . ASN A 1 87 ? -8.046 -1.160 -18.764 1.00 62.97 87 ASN A CA 1
ATOM 643 C C . ASN A 1 87 ? -8.390 -1.861 -17.435 1.00 62.97 87 ASN A C 1
ATOM 645 O O . ASN A 1 87 ? -9.467 -2.437 -17.310 1.00 62.97 87 ASN A O 1
ATOM 649 N N . MET A 1 88 ? -7.513 -1.799 -16.435 1.00 65.94 88 MET A N 1
ATOM 650 C CA . MET A 1 88 ? -7.764 -2.288 -15.078 1.00 65.94 88 MET A CA 1
ATOM 651 C C . MET A 1 88 ? -7.931 -1.113 -14.116 1.00 65.94 88 MET A C 1
ATOM 653 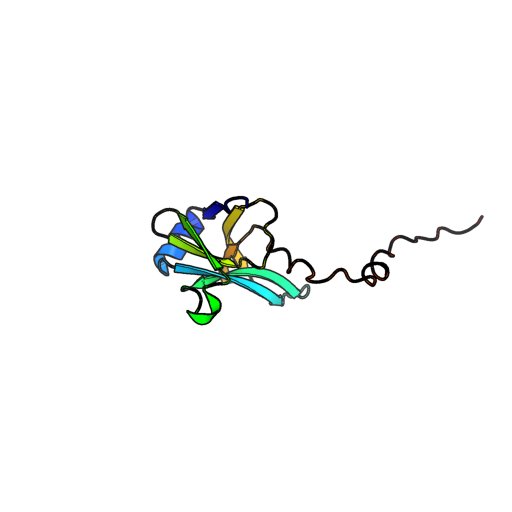O O . MET A 1 88 ? -7.378 -0.044 -14.345 1.00 65.94 88 MET A O 1
ATOM 657 N N . VAL A 1 89 ? -8.674 -1.310 -13.026 1.00 76.56 89 VAL A N 1
ATOM 658 C CA . VAL A 1 89 ? -8.751 -0.355 -11.911 1.00 76.56 89 VAL A CA 1
ATOM 659 C C . VAL A 1 89 ? -8.094 -1.002 -10.702 1.00 76.56 89 VAL A C 1
ATOM 661 O O . VAL A 1 89 ? -8.562 -2.043 -10.236 1.00 76.56 89 VAL A O 1
ATOM 664 N N . LEU A 1 90 ? -7.006 -0.403 -10.223 1.00 80.25 90 LEU A N 1
ATOM 665 C CA . LEU A 1 90 ? -6.176 -0.948 -9.149 1.00 80.25 90 LEU A CA 1
ATOM 666 C C . LEU A 1 90 ? -5.953 0.105 -8.057 1.00 80.25 90 LEU A C 1
ATOM 668 O O . LEU A 1 90 ? -5.885 1.291 -8.385 1.00 80.25 90 LEU A O 1
ATOM 672 N N . PRO A 1 91 ? -5.814 -0.298 -6.781 1.00 78.56 91 PRO A N 1
ATOM 673 C CA . PRO A 1 91 ? -5.327 0.602 -5.748 1.00 78.56 91 PRO A CA 1
ATOM 674 C C . PRO A 1 91 ? -3.839 0.904 -5.973 1.00 78.56 91 PRO A C 1
ATOM 676 O O . PRO A 1 91 ? -3.014 -0.005 -6.121 1.00 78.56 91 PRO A O 1
ATOM 679 N N . VAL A 1 92 ? -3.512 2.189 -6.021 1.00 79.56 92 VAL A N 1
ATOM 680 C CA . VAL A 1 92 ? -2.189 2.735 -6.331 1.00 79.56 92 VAL A CA 1
ATOM 681 C C . VAL A 1 92 ? -1.831 3.760 -5.263 1.00 79.56 92 VAL A C 1
ATOM 683 O O . VAL A 1 92 ? -2.655 4.602 -4.910 1.00 79.56 92 VAL A O 1
ATOM 686 N N . ALA A 1 93 ? -0.599 3.693 -4.763 1.00 80.56 93 ALA A N 1
ATOM 687 C CA . ALA A 1 93 ? -0.031 4.747 -3.942 1.00 80.56 93 ALA A CA 1
ATOM 688 C C . ALA A 1 93 ? 0.327 5.938 -4.849 1.00 80.56 93 ALA A C 1
ATOM 690 O O . ALA A 1 93 ? 1.187 5.838 -5.725 1.00 80.56 93 ALA A O 1
ATOM 691 N N . LEU A 1 94 ? -0.386 7.048 -4.665 1.00 74.75 94 LEU A N 1
ATOM 692 C CA . LEU A 1 94 ? -0.246 8.289 -5.421 1.00 74.75 94 LEU A CA 1
ATOM 693 C C . LEU A 1 94 ? 0.939 9.129 -4.954 1.00 74.75 94 LEU A C 1
ATOM 695 O O . LEU A 1 94 ? 1.480 9.906 -5.742 1.00 74.75 94 LEU A O 1
ATOM 699 N N . THR A 1 95 ? 1.351 9.003 -3.690 1.00 69.69 95 THR A N 1
ATOM 700 C CA . THR A 1 95 ? 2.580 9.661 -3.252 1.00 69.69 95 THR A CA 1
ATOM 701 C C . THR A 1 95 ? 3.771 8.966 -3.883 1.00 69.69 95 THR A C 1
ATOM 703 O O . THR A 1 95 ? 3.900 7.743 -3.822 1.00 69.69 95 THR A O 1
ATOM 706 N N . ALA A 1 96 ? 4.640 9.760 -4.507 1.00 56.41 96 ALA A N 1
ATOM 707 C CA . ALA A 1 96 ? 5.794 9.236 -5.209 1.00 56.41 96 ALA A CA 1
ATOM 708 C C . ALA A 1 96 ? 6.693 8.459 -4.241 1.00 56.41 96 ALA A C 1
ATOM 710 O O . ALA A 1 96 ? 7.215 9.015 -3.274 1.00 56.41 96 ALA A O 1
ATOM 711 N N . VAL A 1 97 ? 6.870 7.179 -4.552 1.00 56.38 97 VAL A N 1
ATOM 712 C CA . VAL A 1 97 ? 7.994 6.368 -4.100 1.00 56.38 97 VAL A CA 1
ATOM 713 C C . VAL A 1 97 ? 9.201 6.900 -4.865 1.00 56.38 97 VAL A C 1
ATOM 715 O O . VAL A 1 97 ? 9.363 6.623 -6.057 1.00 56.38 97 VAL A O 1
ATOM 718 N N . LEU A 1 98 ? 9.983 7.771 -4.229 1.00 52.22 98 LEU A N 1
ATOM 719 C CA . LEU A 1 98 ? 11.265 8.175 -4.785 1.00 52.22 98 LEU A CA 1
ATOM 720 C C . LEU A 1 98 ? 12.172 6.953 -4.692 1.00 52.22 98 LEU A C 1
ATOM 722 O O . LEU A 1 98 ? 12.462 6.526 -3.577 1.00 52.22 98 LEU A O 1
ATOM 726 N N . THR A 1 99 ? 12.599 6.447 -5.857 1.00 45.09 99 THR A N 1
ATOM 727 C CA . THR A 1 99 ? 13.659 5.434 -6.010 1.00 45.09 99 THR A CA 1
ATOM 728 C C . THR A 1 99 ? 14.741 5.611 -4.950 1.00 45.09 99 THR A C 1
ATOM 730 O O . THR A 1 99 ? 15.068 6.767 -4.652 1.00 45.09 99 THR A O 1
ATOM 733 N N . PRO A 1 100 ? 15.330 4.513 -4.443 1.00 42.69 100 PRO A N 1
ATOM 734 C CA . PRO A 1 100 ? 16.118 4.517 -3.221 1.00 42.69 100 PRO A CA 1
ATOM 735 C C . PRO A 1 100 ? 17.136 5.650 -3.235 1.00 42.69 100 PRO A C 1
ATOM 737 O O . PRO A 1 100 ? 17.799 5.896 -4.251 1.00 42.69 100 PRO A O 1
ATOM 740 N N . ALA A 1 101 ? 17.251 6.344 -2.100 1.00 41.78 101 ALA A N 1
ATOM 741 C CA . ALA A 1 101 ? 18.349 7.267 -1.879 1.00 41.78 101 ALA A CA 1
ATOM 742 C C . ALA A 1 101 ? 19.639 6.522 -2.238 1.00 41.78 101 ALA A C 1
ATOM 744 O O . ALA A 1 101 ? 19.858 5.416 -1.751 1.00 41.78 101 ALA A O 1
ATOM 745 N N . CYS A 1 102 ? 20.444 7.072 -3.149 1.00 37.22 102 CYS A N 1
ATOM 746 C CA . CYS A 1 102 ? 21.709 6.460 -3.530 1.00 37.22 102 CYS A CA 1
ATOM 747 C C . CYS A 1 102 ? 22.531 6.172 -2.265 1.00 37.22 102 CYS A C 1
ATOM 749 O O . CYS A 1 102 ? 23.113 7.091 -1.684 1.00 37.22 102 CYS A O 1
ATOM 751 N N . ASP A 1 103 ? 22.594 4.905 -1.857 1.00 38.16 103 ASP A N 1
ATOM 752 C CA . ASP A 1 103 ? 23.493 4.441 -0.810 1.00 38.16 103 ASP A CA 1
ATOM 753 C C . ASP A 1 103 ? 24.920 4.522 -1.354 1.00 38.16 103 ASP A C 1
ATOM 755 O O . ASP A 1 103 ? 25.428 3.629 -2.032 1.00 38.16 103 ASP A O 1
ATOM 759 N N . GLY A 1 104 ? 25.556 5.661 -1.101 1.00 37.75 104 GLY A N 1
ATOM 760 C CA . GLY A 1 104 ? 26.935 5.931 -1.475 1.00 37.75 104 GLY A CA 1
ATOM 761 C C . GLY A 1 104 ? 27.048 7.155 -2.368 1.00 37.75 104 GLY A C 1
ATOM 762 O O . GLY A 1 104 ? 26.662 7.142 -3.536 1.00 37.75 104 GLY A O 1
ATOM 763 N N . GLY A 1 105 ? 27.642 8.217 -1.818 1.00 46.50 105 GLY A N 1
ATOM 764 C CA . GLY A 1 105 ? 28.059 9.390 -2.574 1.00 46.50 105 GLY A CA 1
ATOM 765 C C . GLY A 1 105 ? 28.870 8.973 -3.798 1.00 46.50 105 GLY A C 1
ATOM 766 O O . GLY A 1 105 ? 30.032 8.589 -3.696 1.00 46.50 105 GLY A O 1
ATOM 767 N N . CYS A 1 106 ? 28.252 9.037 -4.973 1.00 41.69 106 CYS A N 1
ATOM 768 C CA . CYS A 1 106 ? 28.942 8.763 -6.213 1.00 41.69 106 CYS A CA 1
ATOM 769 C C . CYS A 1 106 ? 29.423 10.091 -6.792 1.00 41.69 106 CYS A C 1
ATOM 771 O O . CYS A 1 106 ? 28.639 10.879 -7.321 1.00 41.69 106 CYS A O 1
ATOM 773 N N . ALA A 1 107 ? 30.739 10.295 -6.789 1.00 42.91 107 ALA A N 1
ATOM 774 C CA . ALA A 1 107 ? 31.430 11.347 -7.539 1.00 42.91 107 ALA A CA 1
ATOM 775 C C . ALA A 1 107 ? 31.207 11.277 -9.075 1.00 42.91 107 ALA A C 1
ATOM 777 O O . ALA A 1 107 ? 31.900 11.947 -9.834 1.00 42.91 107 ALA A O 1
ATOM 778 N N . ARG A 1 108 ? 30.246 10.474 -9.562 1.00 41.66 108 ARG A N 1
ATOM 779 C CA . ARG A 1 108 ? 29.848 10.364 -10.973 1.00 41.66 108 ARG A CA 1
ATOM 780 C C . ARG A 1 108 ? 28.454 10.911 -11.286 1.00 41.66 108 ARG A C 1
ATOM 782 O O . ARG A 1 108 ? 28.103 10.968 -12.460 1.00 41.66 108 ARG A O 1
ATOM 789 N N . CYS A 1 109 ? 27.712 11.438 -10.307 1.00 47.25 109 CYS A N 1
ATOM 790 C CA . CYS A 1 109 ? 26.503 12.230 -10.588 1.00 47.25 109 CYS A CA 1
ATOM 791 C C . CYS A 1 109 ? 26.810 13.560 -11.318 1.00 47.25 109 CYS A C 1
ATOM 793 O O . CYS A 1 109 ? 25.902 14.221 -11.813 1.00 47.25 109 CYS A O 1
ATOM 795 N N . ALA A 1 110 ? 28.088 13.930 -11.463 1.00 42.25 110 ALA A N 1
ATOM 796 C CA . ALA A 1 110 ? 28.523 15.062 -12.280 1.00 42.25 110 ALA A CA 1
ATOM 797 C C . ALA A 1 110 ? 28.445 14.811 -13.804 1.00 42.25 110 ALA A C 1
ATOM 799 O O . ALA A 1 110 ? 28.580 15.758 -14.572 1.00 42.25 110 ALA A O 1
ATOM 800 N N . ALA A 1 111 ? 28.210 13.575 -14.267 1.00 41.16 111 ALA A N 1
ATOM 801 C CA . ALA A 1 111 ? 28.193 13.260 -15.702 1.00 41.16 111 ALA A CA 1
ATOM 802 C C . ALA A 1 111 ? 26.800 13.339 -16.366 1.00 41.16 111 ALA A C 1
ATOM 804 O O . ALA A 1 111 ? 26.700 13.154 -17.575 1.00 41.16 111 ALA A O 1
ATOM 805 N N . GLY A 1 112 ? 25.731 13.617 -15.604 1.00 37.75 112 GLY A N 1
ATOM 806 C CA . GLY A 1 112 ? 24.348 13.664 -16.114 1.00 37.75 112 GLY A CA 1
ATOM 807 C C . GLY A 1 112 ? 23.623 15.007 -15.960 1.00 37.75 112 GLY A C 1
ATOM 808 O O . GLY A 1 112 ? 22.597 15.214 -16.597 1.00 37.75 112 GLY A O 1
ATOM 809 N N . CYS A 1 113 ? 24.162 15.952 -15.181 1.00 37.56 113 CYS A N 1
ATOM 810 C CA . CYS A 1 113 ? 23.624 17.316 -15.039 1.00 37.56 113 CYS A CA 1
ATOM 811 C C . CYS A 1 113 ? 24.129 18.284 -16.128 1.00 37.56 113 CYS A C 1
ATOM 813 O O . CYS A 1 113 ? 24.273 19.481 -15.891 1.00 37.56 113 CYS A O 1
ATOM 815 N N . ALA A 1 114 ? 24.397 17.781 -17.334 1.00 41.56 114 ALA A N 1
ATOM 816 C CA . ALA A 1 114 ? 24.772 18.590 -18.487 1.00 41.56 114 ALA A CA 1
ATOM 817 C C . ALA A 1 114 ? 23.809 18.322 -19.650 1.00 41.56 114 ALA A C 1
ATOM 819 O O . ALA A 1 114 ? 24.130 17.612 -20.595 1.00 41.56 114 ALA A O 1
ATOM 820 N N . SER A 1 115 ? 22.613 18.909 -19.590 1.00 38.72 115 SER A N 1
ATOM 821 C CA . SER A 1 115 ? 21.828 19.163 -20.803 1.00 38.72 115 SER A CA 1
ATOM 822 C C . SER A 1 115 ? 20.934 20.394 -20.643 1.00 38.72 115 SER A C 1
ATOM 824 O O . SER A 1 115 ? 19.715 20.308 -20.568 1.00 38.72 115 SER A O 1
ATOM 826 N N . ARG A 1 116 ? 21.585 21.559 -20.552 1.00 41.06 116 ARG A N 1
ATOM 827 C CA . ARG A 1 116 ? 21.181 22.806 -21.224 1.00 41.06 116 ARG A CA 1
ATOM 828 C C . ARG A 1 116 ? 22.444 23.611 -21.526 1.00 41.06 116 ARG A C 1
ATOM 830 O O . ARG A 1 116 ? 22.739 24.608 -20.880 1.00 41.06 116 ARG A O 1
ATOM 837 N N . ARG A 1 117 ? 23.210 23.128 -22.501 1.00 40.28 117 ARG A N 1
ATOM 838 C CA . ARG A 1 117 ? 24.064 23.981 -23.326 1.00 40.28 117 ARG A CA 1
ATOM 839 C C . ARG A 1 117 ? 23.366 24.026 -24.682 1.00 40.28 117 ARG A C 1
ATOM 841 O O . ARG A 1 117 ? 23.523 23.117 -25.485 1.00 40.28 117 ARG A O 1
ATOM 848 N N . GLY A 1 118 ? 22.442 24.973 -24.818 1.00 34.72 118 GLY A N 1
ATOM 849 C CA . GLY A 1 118 ? 22.063 25.476 -26.127 1.00 34.72 118 GLY A CA 1
ATOM 850 C C . GLY A 1 118 ? 23.108 26.523 -26.456 1.00 34.72 118 GLY A C 1
ATOM 851 O O . GLY A 1 118 ? 23.120 27.580 -25.829 1.00 34.72 118 GLY A O 1
ATOM 852 N N . ASP A 1 119 ? 24.045 26.144 -27.315 1.00 43.00 119 ASP A N 1
ATOM 853 C CA . ASP A 1 119 ? 24.742 27.095 -28.163 1.00 43.00 119 ASP A CA 1
ATOM 854 C C . ASP A 1 119 ? 23.663 27.825 -28.973 1.00 43.00 119 ASP A C 1
ATOM 856 O O . ASP A 1 119 ? 22.886 27.171 -29.664 1.00 43.00 119 ASP A O 1
ATOM 860 N N . ASP A 1 120 ? 23.590 29.147 -28.845 1.00 45.62 120 ASP A N 1
ATOM 861 C CA . ASP A 1 120 ? 23.111 29.990 -29.936 1.00 45.62 120 ASP A CA 1
ATOM 862 C C . ASP A 1 120 ? 24.314 30.810 -30.398 1.00 45.62 120 ASP A C 1
ATOM 864 O O . ASP A 1 120 ? 25.064 31.384 -29.602 1.00 45.62 120 ASP A O 1
ATOM 868 N N . GLU A 1 121 ? 24.516 30.710 -31.701 1.00 47.62 121 GLU A N 1
ATOM 869 C CA . GLU A 1 121 ? 25.717 30.985 -32.467 1.00 47.62 121 GLU A CA 1
ATOM 870 C C . GLU A 1 121 ? 26.026 32.485 -32.604 1.00 47.62 121 GLU A C 1
ATOM 872 O O . GLU A 1 121 ? 25.168 33.356 -32.453 1.00 47.62 121 GLU A O 1
ATOM 877 N N . GLU A 1 122 ? 27.295 32.753 -32.915 1.00 37.56 122 GLU A N 1
ATOM 878 C CA . GLU A 1 122 ? 27.822 34.010 -33.450 1.00 37.56 122 GLU A CA 1
ATOM 879 C C . GLU A 1 122 ? 26.915 34.621 -34.532 1.00 37.56 122 GLU A C 1
ATOM 881 O O . GLU A 1 122 ? 26.548 33.909 -35.460 1.00 37.56 122 GLU A O 1
ATOM 886 N N . PHE A 1 123 ? 26.631 35.93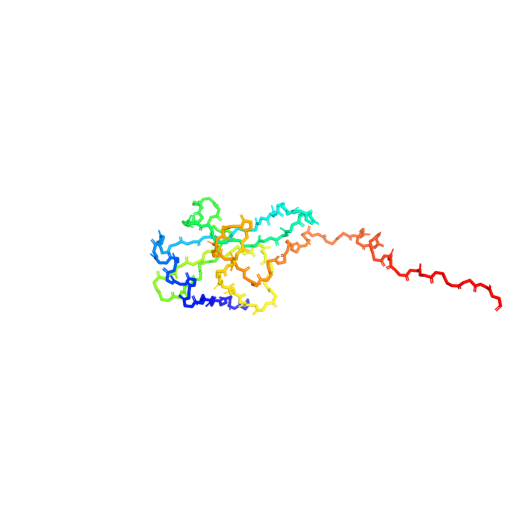0 -34.442 1.00 44.28 123 PHE A N 1
ATOM 887 C CA . PHE A 1 123 ? 26.811 36.955 -35.492 1.00 44.28 123 PHE A CA 1
ATOM 888 C C . PHE A 1 123 ? 26.676 38.365 -34.894 1.00 44.28 123 PHE A C 1
ATOM 890 O O . PHE A 1 123 ? 25.696 38.620 -34.158 1.00 44.28 123 PHE A O 1
#

Radius of gyration: 18.52 Å; chains: 1; bounding box: 46×50×48 Å

Secondary structure (DSSP, 8-state):
----EEEE-HHHHHHHHHH-SEEEEEEEEEEETTEEEEEEEEEESPPPTTTGGGEEEEEETTEEEEEETTSEETTSEEEEEEEEETTEEEEEE-S-EE----SS--TTGGGTS----------

Foldseek 3Di:
DQQQAEAEDPQRVVVLVVVNAEWEWDWDWDQDPVGTDIFTFTHPDADDPVCLVQWDWHDDPRHTYTYGNQFDFPPSYFYWYWDQDPNDTGITGPTDRHDGDPPDDDPCVVVPPDPDPDDDDDD

Sequence (123 aa):
MSELKLTVTDRAMERMLAMGREFTIAAMQLTTRSGPVPAAVCRFGAPDAEARAGYAPLTQGELTVWAPLAESFINDEVIVDLCGVANMVLPVALTAVLTPACDGGCARCAAGCASRRGDDEEF